Protein AF-A0A0F7NCW1-F1 (afdb_monomer)

Radius of gyration: 21.99 Å; Cα contacts (8 Å, |Δi|>4): 37; chains: 1; bounding box: 71×32×27 Å

Foldseek 3Di:
DDDPVNVVVVVVVCPDPPRDQDEAEDDDPVRVVVCVVVVRPYYDHDPPPPDDDPDPPPPDPDPPPDD

pLDDT: mean 84.82, std 15.14, range [53.94, 97.31]

Structure (mmCIF, N/CA/C/O backbone):
data_AF-A0A0F7NCW1-F1
#
_entry.id   AF-A0A0F7NCW1-F1
#
loop_
_atom_site.group_PDB
_atom_site.id
_atom_site.type_symbol
_atom_site.label_atom_id
_atom_site.label_alt_id
_atom_site.label_comp_id
_atom_site.label_asym_id
_atom_site.label_entity_id
_atom_site.label_seq_id
_atom_site.pdbx_PDB_ins_code
_atom_site.Cartn_x
_atom_site.Cartn_y
_atom_site.Cartn_z
_atom_site.occupancy
_atom_site.B_iso_or_equiv
_atom_site.auth_seq_id
_atom_site.auth_comp_id
_atom_site.auth_asym_id
_atom_site.auth_atom_id
_atom_site.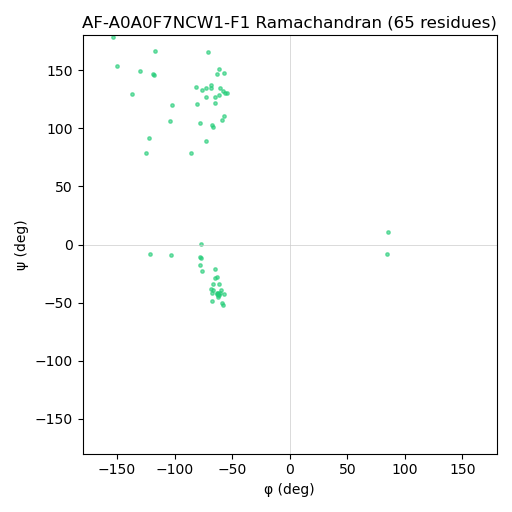pdbx_PDB_model_num
ATOM 1 N N . MET A 1 1 ? -12.677 11.684 -10.696 1.00 55.06 1 MET A N 1
ATOM 2 C CA . MET A 1 1 ? -11.321 11.711 -10.112 1.00 55.06 1 MET A CA 1
ATOM 3 C C . MET A 1 1 ? -11.539 11.675 -8.610 1.00 55.06 1 MET A C 1
ATOM 5 O O . MET A 1 1 ? -12.202 12.577 -8.127 1.00 55.06 1 MET A O 1
ATOM 9 N N . THR A 1 2 ? -11.160 10.598 -7.922 1.00 77.69 2 THR A N 1
ATOM 10 C CA . THR A 1 2 ? -11.369 10.461 -6.468 1.00 77.69 2 THR A CA 1
ATOM 11 C C . THR A 1 2 ? -10.477 11.456 -5.734 1.00 77.69 2 THR A C 1
ATOM 13 O O . THR A 1 2 ? -9.296 11.588 -6.094 1.00 77.69 2 THR A O 1
AT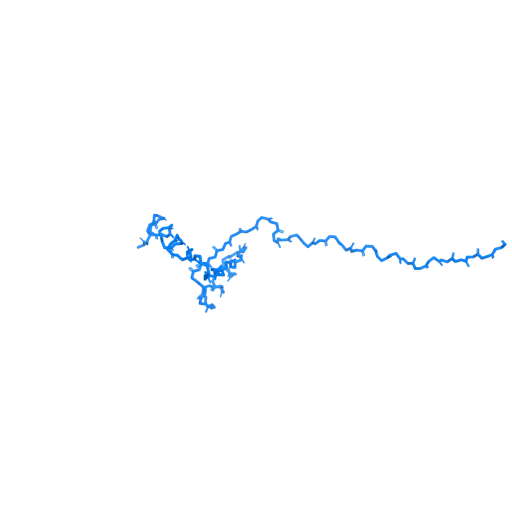OM 16 N N . ASP A 1 3 ? -11.035 12.149 -4.746 1.00 94.94 3 ASP A N 1
ATOM 17 C CA . ASP A 1 3 ? -10.300 13.127 -3.951 1.00 94.94 3 ASP A CA 1
ATOM 18 C C . ASP A 1 3 ? -9.295 12.419 -3.018 1.00 94.94 3 ASP A C 1
ATOM 20 O O . ASP A 1 3 ? -9.306 11.196 -2.838 1.00 94.94 3 ASP A O 1
ATOM 24 N N . GLN A 1 4 ? -8.360 13.175 -2.450 1.00 96.25 4 GLN A N 1
ATOM 25 C CA . GLN A 1 4 ? -7.405 12.671 -1.474 1.00 96.25 4 GLN A CA 1
ATOM 26 C C . GLN A 1 4 ? -8.109 12.149 -0.213 1.00 96.25 4 GLN A C 1
ATOM 28 O O . GLN A 1 4 ? -7.655 11.138 0.328 1.00 96.25 4 GLN A O 1
ATOM 33 N N . ALA A 1 5 ? -9.231 12.760 0.190 1.00 96.38 5 ALA A N 1
ATOM 34 C CA . ALA A 1 5 ? -10.068 12.281 1.289 1.00 96.38 5 ALA A CA 1
ATOM 35 C C . ALA A 1 5 ? -10.586 10.856 1.031 1.00 96.38 5 ALA A C 1
ATOM 37 O O . ALA A 1 5 ? -10.337 9.960 1.836 1.00 96.38 5 ALA A O 1
ATOM 38 N N . ASP A 1 6 ? -11.164 10.608 -0.146 1.00 96.56 6 ASP A N 1
ATOM 39 C CA . ASP A 1 6 ? -11.679 9.286 -0.526 1.00 96.56 6 ASP A CA 1
ATOM 40 C C . ASP A 1 6 ? -10.576 8.210 -0.509 1.00 96.56 6 ASP A C 1
ATOM 42 O O . ASP A 1 6 ? -10.779 7.072 -0.080 1.00 96.56 6 ASP A O 1
ATOM 46 N N . LYS A 1 7 ? -9.363 8.565 -0.957 1.00 95.12 7 LYS A N 1
ATOM 47 C CA . LYS A 1 7 ? -8.201 7.657 -0.930 1.00 95.12 7 LYS A CA 1
ATOM 48 C C . LYS A 1 7 ? -7.733 7.366 0.494 1.00 95.12 7 LYS A C 1
ATOM 50 O O . LYS A 1 7 ? -7.323 6.240 0.778 1.00 95.12 7 LYS A O 1
ATOM 55 N N . ALA A 1 8 ? -7.765 8.366 1.373 1.00 96.38 8 ALA A N 1
ATOM 56 C CA . ALA A 1 8 ? -7.399 8.205 2.774 1.00 96.38 8 ALA A CA 1
ATOM 57 C C . ALA A 1 8 ? -8.409 7.315 3.515 1.00 96.38 8 ALA A C 1
ATOM 59 O O . ALA A 1 8 ? -8.001 6.426 4.264 1.00 96.38 8 ALA A O 1
ATOM 60 N N . GLU A 1 9 ? -9.706 7.498 3.258 1.00 97.00 9 GLU A N 1
ATOM 61 C CA . GLU A 1 9 ? -10.771 6.650 3.800 1.00 97.00 9 GLU A CA 1
ATOM 62 C C . GLU A 1 9 ? -10.644 5.203 3.319 1.00 97.00 9 GLU A C 1
ATOM 64 O O . GLU A 1 9 ? -10.676 4.278 4.135 1.00 97.00 9 GLU A O 1
ATOM 69 N N . LEU A 1 10 ? -10.390 4.996 2.021 1.00 95.50 10 LEU A N 1
ATOM 70 C CA . LEU A 1 10 ? -10.121 3.668 1.474 1.00 95.50 10 LEU A CA 1
ATOM 71 C C . LEU A 1 10 ? -8.917 3.019 2.167 1.00 95.50 10 LEU A C 1
ATOM 73 O O . LEU A 1 10 ? -9.040 1.909 2.685 1.00 95.50 10 LEU A O 1
ATOM 77 N N . LEU A 1 11 ? -7.773 3.709 2.237 1.00 96.31 11 LEU A N 1
ATOM 78 C CA . LEU A 1 11 ? -6.579 3.186 2.902 1.00 96.31 11 LEU A CA 1
ATOM 79 C C . LEU A 1 11 ? -6.876 2.826 4.363 1.00 96.31 11 LEU A C 1
ATOM 81 O O . LEU A 1 11 ? -6.467 1.761 4.826 1.00 96.31 11 LEU A O 1
ATOM 85 N N . ARG A 1 12 ? -7.620 3.672 5.085 1.00 96.62 12 ARG A N 1
ATOM 86 C 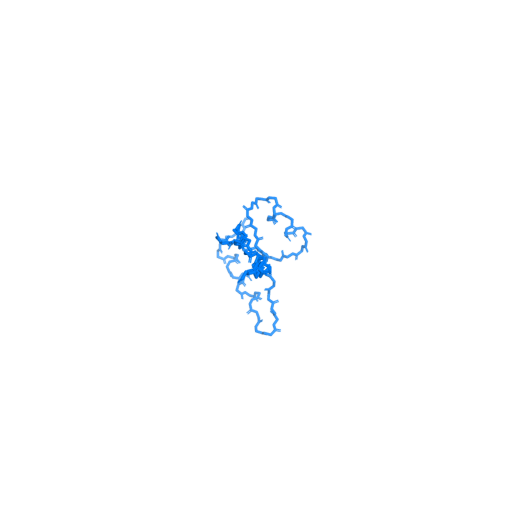CA . ARG A 1 12 ? -8.017 3.419 6.474 1.00 96.62 12 ARG A CA 1
ATOM 87 C C . ARG A 1 12 ? -8.900 2.179 6.601 1.00 96.62 12 ARG A C 1
ATOM 89 O O . ARG A 1 12 ? -8.669 1.392 7.514 1.00 96.62 12 ARG A O 1
ATOM 96 N N . SER A 1 13 ? -9.853 1.984 5.691 1.00 97.06 13 SER A N 1
ATOM 97 C CA . SER A 1 13 ? -10.751 0.820 5.696 1.00 97.06 13 SER A CA 1
ATOM 98 C C . SER A 1 13 ? -10.016 -0.514 5.505 1.00 97.06 13 SER A C 1
ATOM 100 O O . SER A 1 13 ? -10.447 -1.535 6.033 1.00 97.06 13 SER A O 1
ATOM 102 N N . LEU A 1 14 ? -8.868 -0.499 4.817 1.00 96.50 14 LEU A N 1
ATOM 103 C CA . LEU A 1 14 ? -8.031 -1.681 4.596 1.00 96.50 14 LEU A CA 1
ATOM 104 C C . LEU A 1 14 ? -7.180 -2.072 5.823 1.00 96.50 14 LEU A C 1
ATOM 106 O O . LEU A 1 14 ? -6.597 -3.154 5.838 1.00 96.50 14 LEU A O 1
ATOM 110 N N . HIS A 1 15 ? -7.090 -1.227 6.858 1.00 96.06 15 HIS A N 1
ATOM 111 C CA . HIS A 1 15 ? -6.327 -1.514 8.080 1.00 96.06 15 HIS A CA 1
ATOM 112 C C . HIS A 1 15 ? -7.166 -2.309 9.090 1.00 96.06 15 HIS A C 1
ATOM 114 O O . HIS A 1 15 ? -7.678 -1.758 10.068 1.00 96.06 15 HIS A O 1
ATOM 120 N N . ILE A 1 16 ? -7.285 -3.618 8.861 1.00 96.94 16 ILE A N 1
ATOM 121 C CA . ILE A 1 16 ? -8.080 -4.526 9.695 1.00 96.94 16 ILE A CA 1
ATOM 122 C C . ILE A 1 16 ? -7.149 -5.326 10.623 1.00 96.94 16 ILE A C 1
ATOM 124 O O . ILE A 1 16 ? -6.289 -6.069 10.142 1.00 96.94 16 ILE A O 1
ATOM 128 N N . PRO A 1 17 ? -7.297 -5.229 11.958 1.00 95.81 17 P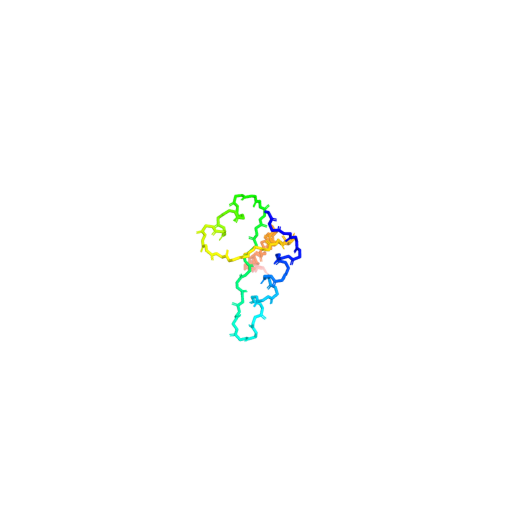RO A N 1
ATOM 129 C CA . PRO A 1 17 ? -6.546 -6.069 12.887 1.00 95.81 17 PRO A CA 1
ATOM 130 C C . PRO A 1 17 ? -6.719 -7.560 12.570 1.00 95.81 17 PRO A C 1
ATOM 132 O O . PRO A 1 17 ? -7.834 -8.041 12.394 1.00 95.81 17 PRO A O 1
ATOM 135 N N . GLY A 1 18 ? -5.608 -8.295 12.493 1.00 96.38 18 GLY A N 1
ATOM 136 C CA . GLY A 1 18 ? -5.611 -9.723 12.156 1.00 96.38 18 GLY A CA 1
ATOM 137 C C . GLY A 1 18 ? -5.633 -10.041 10.655 1.00 96.38 18 GLY A C 1
ATOM 138 O O . GLY A 1 18 ? -5.406 -11.193 10.297 1.00 96.38 18 GLY A O 1
ATOM 139 N N . VAL A 1 19 ? -5.818 -9.046 9.778 1.00 95.44 19 VAL A N 1
ATOM 140 C CA . VAL A 1 19 ? -5.696 -9.201 8.319 1.00 95.44 19 VAL A CA 1
ATOM 141 C C . VAL A 1 19 ? -4.631 -8.222 7.815 1.00 95.44 19 VAL A C 1
ATOM 143 O O . VAL A 1 19 ? -4.935 -7.059 7.551 1.00 95.44 19 VAL A O 1
ATOM 146 N N . PRO A 1 20 ? -3.356 -8.643 7.732 1.00 93.50 20 PRO A N 1
ATOM 147 C CA . PRO A 1 20 ? -2.277 -7.738 7.364 1.00 93.50 20 PRO A CA 1
ATOM 148 C C . PRO A 1 20 ? -2.440 -7.236 5.925 1.00 93.50 20 PRO A C 1
ATOM 150 O O . PRO A 1 20 ? -2.554 -8.018 4.981 1.00 93.50 20 PRO A O 1
ATOM 153 N N . LEU A 1 21 ? -2.406 -5.913 5.765 1.00 94.81 21 LEU A N 1
ATOM 154 C CA . LEU A 1 21 ? -2.390 -5.249 4.467 1.00 94.81 21 LEU A CA 1
ATOM 155 C C . LEU A 1 21 ? -0.967 -5.254 3.898 1.00 94.81 21 LEU A C 1
ATOM 157 O O . LEU A 1 21 ? -0.047 -4.700 4.500 1.00 94.81 21 LEU A O 1
ATOM 161 N N . MET A 1 22 ? -0.790 -5.844 2.717 1.00 94.44 22 MET A N 1
ATOM 162 C CA . MET A 1 22 ? 0.475 -5.764 1.987 1.00 94.44 22 MET A CA 1
ATOM 163 C C . MET A 1 22 ? 0.663 -4.364 1.398 1.00 94.44 22 MET A C 1
ATOM 165 O O . MET A 1 22 ? -0.205 -3.878 0.672 1.00 94.44 22 MET A O 1
ATOM 169 N N . LEU A 1 23 ? 1.815 -3.746 1.682 1.00 93.94 23 LEU A N 1
ATOM 170 C CA . LEU A 1 23 ? 2.136 -2.367 1.300 1.00 93.94 23 LEU A CA 1
ATOM 171 C C . LEU A 1 23 ? 3.451 -2.299 0.492 1.00 93.94 23 LEU A C 1
ATOM 173 O O . LEU A 1 23 ? 4.506 -1.987 1.049 1.00 93.94 23 LEU A O 1
ATOM 177 N N . PRO A 1 24 ? 3.442 -2.634 -0.812 1.00 94.81 24 PRO A N 1
ATOM 178 C CA . PRO A 1 24 ? 4.656 -2.610 -1.621 1.00 94.81 24 PRO A CA 1
ATOM 179 C C . PRO A 1 24 ? 5.170 -1.184 -1.836 1.00 94.81 24 PRO A C 1
ATOM 181 O O . PRO A 1 24 ? 4.399 -0.273 -2.145 1.00 94.81 24 PRO A O 1
ATOM 184 N N . ASN A 1 25 ? 6.485 -1.003 -1.726 1.00 94.38 25 ASN A N 1
ATOM 185 C CA . ASN A 1 25 ? 7.131 0.272 -2.020 1.00 94.38 25 ASN A CA 1
ATOM 186 C C . ASN A 1 25 ? 7.352 0.445 -3.532 1.00 94.38 25 ASN A C 1
ATOM 188 O O . ASN A 1 25 ? 7.841 -0.471 -4.192 1.00 94.38 25 ASN A O 1
ATOM 192 N N . ALA A 1 26 ? 7.057 1.633 -4.057 1.00 93.62 26 ALA A N 1
ATOM 193 C CA . ALA A 1 26 ? 7.373 2.063 -5.417 1.00 93.62 26 ALA A CA 1
ATOM 194 C C . ALA A 1 26 ? 8.326 3.271 -5.390 1.00 93.62 26 ALA A C 1
ATOM 196 O O . ALA A 1 26 ? 8.248 4.118 -4.497 1.00 93.62 26 ALA A O 1
ATOM 197 N N . TRP A 1 27 ? 9.222 3.353 -6.375 1.00 89.12 27 TRP A N 1
ATOM 198 C CA . TRP A 1 27 ? 10.251 4.402 -6.483 1.00 89.12 27 TRP A CA 1
ATOM 199 C C . TRP A 1 27 ? 10.161 5.206 -7.788 1.00 89.12 27 TRP A C 1
ATOM 201 O O . TRP A 1 27 ? 10.834 6.222 -7.941 1.00 89.12 27 TRP A O 1
ATOM 211 N N . ASP A 1 28 ? 9.317 4.774 -8.723 1.00 91.19 28 ASP A N 1
ATOM 212 C CA . ASP A 1 28 ? 9.034 5.457 -9.980 1.00 91.19 28 ASP A CA 1
ATOM 213 C C . ASP A 1 28 ? 7.628 5.092 -10.499 1.00 91.19 28 ASP A C 1
ATOM 215 O O . ASP A 1 28 ? 6.892 4.297 -9.907 1.00 91.19 28 ASP A O 1
ATOM 219 N N . VAL A 1 29 ? 7.234 5.681 -11.629 1.00 95.06 29 VAL A N 1
ATOM 220 C CA . VAL A 1 29 ? 5.920 5.432 -12.245 1.00 95.06 29 VAL A CA 1
ATOM 221 C C . VAL A 1 29 ? 5.781 3.992 -12.757 1.00 95.06 29 VAL A C 1
ATOM 223 O O . VAL A 1 29 ? 4.681 3.438 -12.724 1.00 95.06 29 VAL A O 1
ATOM 226 N N . GLY A 1 30 ? 6.865 3.379 -13.240 1.00 95.75 30 GLY A N 1
ATOM 227 C CA . GLY A 1 30 ? 6.852 2.018 -13.778 1.00 95.75 30 GLY A CA 1
ATOM 228 C C . GLY A 1 30 ? 6.582 0.981 -12.689 1.00 95.75 30 GLY A C 1
ATOM 229 O O . GLY A 1 30 ? 5.674 0.162 -12.825 1.00 95.75 30 GLY A O 1
ATOM 230 N N . SER A 1 31 ? 7.303 1.079 -11.574 1.00 94.12 31 SER A N 1
ATOM 231 C CA . SER A 1 31 ? 7.112 0.249 -10.381 1.00 94.12 31 SER A CA 1
ATOM 232 C C . SER A 1 31 ? 5.717 0.428 -9.775 1.00 94.12 31 SER A C 1
ATOM 234 O O . SER A 1 31 ? 5.048 -0.567 -9.503 1.00 94.12 31 SER A O 1
ATOM 236 N N . ALA A 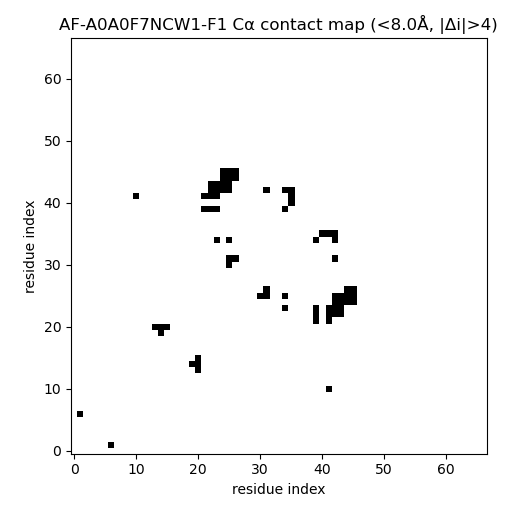1 32 ? 5.207 1.661 -9.667 1.00 95.19 32 ALA A N 1
ATOM 237 C CA . ALA A 1 32 ? 3.845 1.905 -9.182 1.00 95.19 32 ALA A CA 1
ATOM 238 C C . ALA A 1 32 ? 2.775 1.232 -10.065 1.00 95.19 32 ALA A C 1
ATOM 240 O O . ALA A 1 32 ? 1.830 0.624 -9.557 1.00 95.19 32 ALA A O 1
ATOM 241 N N . ARG A 1 33 ? 2.938 1.289 -11.395 1.00 96.44 33 ARG A N 1
ATOM 242 C CA . ARG A 1 33 ? 2.038 0.612 -12.343 1.00 96.44 33 ARG A CA 1
ATOM 243 C C . ARG A 1 33 ? 2.134 -0.908 -12.252 1.00 96.44 33 ARG A C 1
ATOM 245 O O . ARG A 1 33 ? 1.104 -1.570 -12.335 1.00 96.44 33 ARG A O 1
ATOM 252 N N . ALA A 1 34 ? 3.333 -1.455 -12.066 1.00 96.56 34 ALA A N 1
ATOM 253 C CA . ALA A 1 34 ? 3.528 -2.892 -11.896 1.00 96.56 34 ALA A CA 1
ATOM 254 C C . ALA A 1 34 ? 2.825 -3.416 -10.633 1.00 96.56 34 ALA A C 1
ATOM 256 O O . ALA A 1 34 ? 2.156 -4.445 -10.693 1.00 96.56 34 ALA A O 1
ATOM 257 N N . VAL A 1 35 ? 2.902 -2.681 -9.518 1.00 96.19 35 VAL A N 1
ATOM 258 C CA . VAL A 1 35 ? 2.198 -3.042 -8.276 1.00 96.19 35 VAL A CA 1
ATOM 259 C C . VAL A 1 35 ? 0.678 -3.041 -8.475 1.00 96.19 35 VAL A C 1
ATOM 261 O O . VAL A 1 35 ? 0.012 -3.997 -8.079 1.00 96.19 35 VAL A O 1
ATOM 264 N N . ALA A 1 36 ? 0.130 -2.030 -9.157 1.00 95.31 36 ALA A N 1
ATOM 265 C CA . ALA A 1 36 ? -1.297 -1.994 -9.484 1.00 95.31 36 ALA A CA 1
ATOM 266 C C . ALA A 1 36 ? -1.715 -3.156 -10.408 1.00 95.31 36 ALA A C 1
ATOM 268 O O . ALA A 1 36 ? -2.742 -3.792 -10.178 1.00 95.31 36 ALA A O 1
ATOM 269 N N . ALA A 1 37 ? -0.905 -3.475 -11.425 1.00 97.31 37 ALA A N 1
ATOM 270 C CA . ALA A 1 37 ? -1.157 -4.593 -12.338 1.00 97.31 37 ALA A 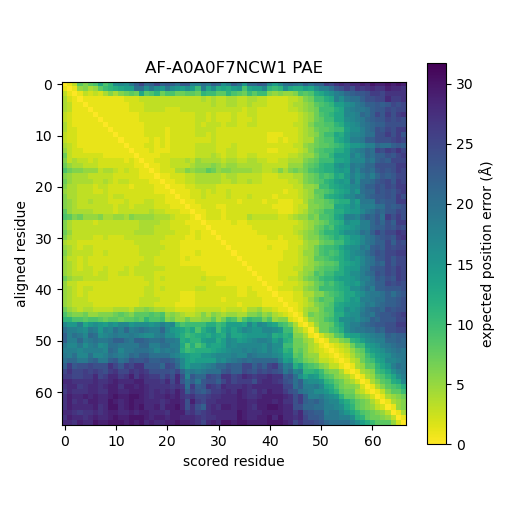CA 1
ATOM 271 C C . ALA A 1 37 ? -1.100 -5.963 -11.640 1.00 97.31 37 ALA A C 1
ATOM 273 O O . ALA A 1 37 ? -1.797 -6.888 -12.049 1.00 97.31 37 ALA A O 1
ATOM 274 N N . ALA A 1 38 ? -0.316 -6.085 -10.567 1.00 96.50 38 ALA A N 1
ATOM 275 C CA . ALA A 1 38 ? -0.262 -7.275 -9.722 1.00 96.50 38 ALA A CA 1
ATOM 276 C C . ALA A 1 38 ? -1.459 -7.400 -8.752 1.00 96.50 38 ALA A C 1
ATOM 278 O O . ALA A 1 38 ? -1.531 -8.367 -7.997 1.00 96.50 38 ALA A O 1
ATOM 279 N N . GLY A 1 39 ? -2.403 -6.452 -8.772 1.00 95.88 39 GLY A N 1
ATOM 280 C CA . GLY A 1 39 ? -3.642 -6.512 -7.994 1.00 95.88 39 GLY A CA 1
ATOM 281 C C . GLY A 1 39 ? -3.526 -5.993 -6.561 1.00 95.88 39 GLY A C 1
ATOM 282 O O . GLY A 1 39 ? -4.458 -6.168 -5.777 1.00 95.88 39 GLY A O 1
ATOM 283 N N . PHE A 1 40 ? -2.418 -5.342 -6.198 1.00 96.06 40 PHE A N 1
ATOM 284 C CA . PHE A 1 40 ? -2.320 -4.694 -4.893 1.00 96.06 40 PHE A CA 1
ATOM 285 C C . PHE A 1 40 ? -3.188 -3.428 -4.864 1.00 96.06 40 PHE A C 1
ATOM 287 O O . PHE A 1 40 ? -3.119 -2.612 -5.787 1.00 96.06 40 PHE A O 1
ATOM 294 N N . PRO A 1 41 ? -3.972 -3.211 -3.795 1.00 93.62 41 PRO A N 1
ATOM 295 C CA . PRO A 1 41 ? -4.879 -2.068 -3.718 1.00 93.62 41 PRO A CA 1
ATOM 296 C C . PRO A 1 41 ? -4.161 -0.746 -3.400 1.00 93.62 41 PRO A C 1
ATOM 298 O O . PRO A 1 41 ? -4.773 0.317 -3.476 1.00 93.62 41 PRO A O 1
ATOM 301 N N . VAL A 1 42 ? -2.886 -0.800 -2.998 1.00 95.31 42 VAL A N 1
ATOM 302 C CA . VAL A 1 42 ? -2.139 0.324 -2.420 1.00 95.31 42 VAL A CA 1
ATOM 303 C C . VAL A 1 42 ? -0.645 0.229 -2.740 1.00 95.31 42 VAL A C 1
ATOM 305 O O . VAL A 1 42 ? -0.106 -0.861 -2.931 1.00 95.31 42 VAL A O 1
ATOM 308 N N . VAL A 1 43 ? 0.024 1.384 -2.761 1.00 95.12 43 VAL A N 1
ATOM 309 C CA . VAL A 1 43 ? 1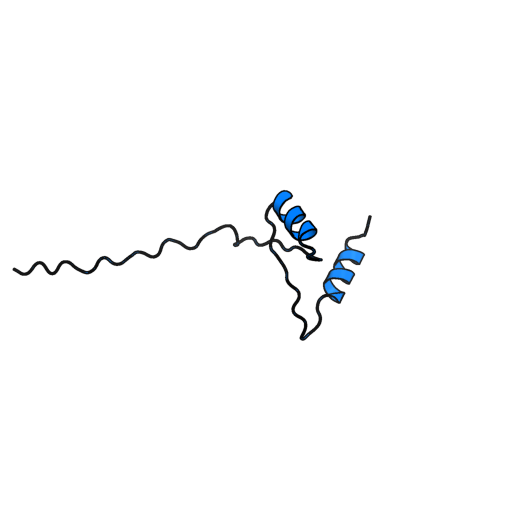.483 1.522 -2.886 1.00 95.12 43 VAL A CA 1
ATOM 310 C C . VAL A 1 43 ? 2.001 2.453 -1.796 1.00 95.12 43 VAL A C 1
ATOM 312 O O . VAL A 1 43 ? 1.306 3.386 -1.391 1.00 95.12 43 VAL A O 1
ATOM 315 N N . ALA A 1 44 ? 3.228 2.220 -1.352 1.00 93.81 44 ALA A N 1
ATOM 316 C CA . ALA A 1 44 ? 3.954 3.092 -0.441 1.00 93.81 44 ALA A CA 1
ATOM 317 C C . ALA A 1 44 ? 5.214 3.652 -1.113 1.00 93.81 44 ALA A C 1
ATOM 319 O O . ALA A 1 44 ? 5.647 3.185 -2.166 1.00 93.81 44 ALA A O 1
ATOM 320 N N . THR A 1 45 ? 5.809 4.667 -0.500 1.00 90.75 45 THR A N 1
ATOM 321 C CA . THR A 1 45 ? 7.143 5.157 -0.848 1.00 90.75 45 THR A CA 1
ATOM 322 C C . THR A 1 45 ? 8.048 4.994 0.369 1.00 90.75 45 THR A C 1
ATOM 324 O O . THR A 1 45 ? 7.596 5.101 1.510 1.00 90.75 45 THR A O 1
ATOM 327 N N . ALA A 1 46 ? 9.331 4.718 0.143 1.00 83.31 46 ALA A N 1
ATOM 328 C CA . ALA A 1 46 ? 10.312 4.563 1.213 1.00 83.31 46 ALA A CA 1
ATOM 329 C C . ALA A 1 46 ? 11.619 5.267 0.843 1.00 83.31 46 ALA A C 1
ATOM 331 O O . ALA A 1 46 ? 12.167 5.045 -0.233 1.00 83.31 46 ALA A O 1
ATOM 332 N N . SER A 1 47 ? 12.132 6.101 1.749 1.00 76.25 47 SER A N 1
ATOM 333 C CA . SER A 1 47 ? 13.344 6.907 1.538 1.00 76.25 47 SER A CA 1
ATOM 334 C C . SER A 1 47 ? 14.649 6.110 1.638 1.00 76.25 47 SER A C 1
ATOM 336 O O . SER A 1 47 ? 15.664 6.536 1.099 1.00 76.25 47 SER A O 1
ATOM 338 N N . ASN A 1 48 ? 14.640 4.964 2.324 1.00 65.94 48 ASN A N 1
ATOM 339 C CA . ASN A 1 48 ? 15.819 4.127 2.572 1.00 65.94 48 ASN A CA 1
ATOM 340 C C . ASN A 1 48 ? 15.894 2.873 1.687 1.00 65.94 48 ASN A C 1
ATOM 342 O O . ASN A 1 48 ? 16.915 2.190 1.696 1.00 65.94 48 ASN A O 1
ATOM 346 N N . ALA A 1 49 ? 14.841 2.561 0.926 1.00 58.56 49 ALA A N 1
ATOM 347 C CA . ALA A 1 49 ? 14.776 1.338 0.127 1.00 58.56 49 ALA A CA 1
ATOM 348 C C . ALA A 1 49 ? 15.832 1.291 -0.994 1.00 58.56 49 ALA A C 1
ATOM 350 O O . ALA A 1 49 ? 16.172 0.212 -1.468 1.00 58.56 49 ALA A O 1
ATOM 351 N N . SER A 1 50 ? 16.374 2.442 -1.403 1.00 61.09 50 SER A N 1
ATOM 352 C CA . SER A 1 50 ? 17.371 2.538 -2.473 1.00 61.09 50 SER A CA 1
ATOM 353 C C . SER A 1 50 ? 18.788 2.139 -2.061 1.00 61.09 50 SER A C 1
ATOM 355 O O . SER A 1 50 ? 19.618 1.913 -2.938 1.00 61.09 50 SER A O 1
ATOM 357 N N . THR A 1 51 ? 19.107 2.094 -0.764 1.00 64.06 51 THR A N 1
ATOM 358 C CA . THR A 1 51 ? 20.501 1.964 -0.316 1.00 64.06 51 THR A CA 1
ATOM 359 C C . THR A 1 51 ? 20.782 0.537 0.153 1.00 64.06 51 THR A C 1
ATOM 361 O O . THR A 1 51 ? 20.338 0.163 1.242 1.00 64.06 51 THR A O 1
ATOM 364 N N . PRO A 1 52 ? 21.523 -0.281 -0.618 1.00 65.19 52 PRO A N 1
ATOM 365 C CA . PRO A 1 52 ? 21.966 -1.582 -0.133 1.00 65.19 52 PRO A CA 1
ATOM 366 C C . PRO A 1 52 ? 22.904 -1.406 1.075 1.00 65.19 52 PRO A C 1
ATOM 368 O O . PRO A 1 52 ? 23.654 -0.425 1.133 1.00 65.19 52 PRO A O 1
ATOM 371 N N . PRO A 1 53 ? 22.893 -2.335 2.051 1.00 73.88 53 PRO A N 1
ATOM 372 C CA . PRO A 1 53 ? 23.844 -2.288 3.153 1.00 73.88 53 PRO A CA 1
ATOM 373 C C . PRO A 1 53 ? 25.279 -2.416 2.614 1.00 73.88 53 PRO A C 1
ATOM 375 O O . PRO A 1 53 ? 25.487 -3.066 1.583 1.00 73.88 53 PRO A O 1
ATOM 378 N N . PRO A 1 54 ? 26.281 -1.829 3.293 1.00 79.75 54 PRO A N 1
ATOM 379 C CA . PRO A 1 54 ? 27.670 -1.959 2.871 1.00 79.75 54 PRO A CA 1
ATOM 380 C C . PRO A 1 54 ? 28.075 -3.442 2.796 1.00 79.75 54 PRO A C 1
ATOM 382 O O . PRO A 1 54 ? 27.583 -4.253 3.594 1.00 79.75 54 PRO A O 1
ATOM 385 N N . PRO A 1 55 ? 28.973 -3.821 1.865 1.00 82.38 55 PRO A N 1
ATOM 386 C CA . PRO A 1 55 ? 29.471 -5.187 1.797 1.00 82.38 55 PRO A CA 1
ATOM 387 C C . PRO A 1 55 ? 30.114 -5.549 3.137 1.00 82.38 55 PRO A C 1
ATOM 389 O O . PRO A 1 55 ? 30.903 -4.783 3.692 1.00 82.38 55 PRO A O 1
ATOM 392 N N . ARG A 1 56 ? 29.769 -6.719 3.681 1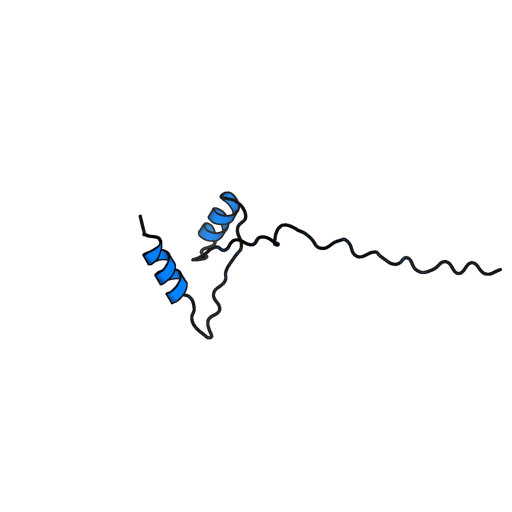.00 79.50 56 ARG A N 1
ATOM 393 C CA . ARG A 1 56 ? 30.429 -7.223 4.889 1.00 79.50 56 ARG A CA 1
ATOM 394 C C . ARG A 1 56 ? 31.887 -7.500 4.539 1.00 79.50 56 ARG A C 1
ATOM 396 O O . ARG A 1 56 ? 32.151 -8.299 3.644 1.00 79.50 56 ARG A O 1
ATOM 403 N N . SER A 1 57 ? 32.820 -6.862 5.244 1.00 78.25 57 SER A N 1
ATOM 404 C CA . SER A 1 57 ? 34.239 -7.197 5.146 1.00 78.25 57 SER A CA 1
ATOM 405 C C . SER A 1 57 ? 34.411 -8.675 5.487 1.00 78.25 57 SER A C 1
ATOM 407 O O . SER A 1 57 ? 34.205 -9.078 6.631 1.00 78.25 57 SER A O 1
ATOM 409 N N . ALA A 1 58 ? 34.757 -9.495 4.497 1.00 63.97 58 ALA A N 1
ATOM 410 C CA . ALA A 1 58 ? 35.206 -10.851 4.747 1.00 63.97 58 ALA A CA 1
ATOM 411 C C . ALA A 1 58 ? 36.561 -10.745 5.452 1.00 63.97 58 ALA A C 1
ATOM 413 O O . ALA A 1 58 ? 37.570 -10.415 4.829 1.00 63.97 58 ALA A O 1
ATOM 414 N N . THR A 1 59 ? 36.586 -10.952 6.767 1.00 65.75 59 THR A N 1
ATOM 415 C CA . THR A 1 59 ? 37.840 -11.140 7.494 1.00 65.75 59 THR A CA 1
ATOM 416 C C . THR A 1 59 ? 38.546 -12.345 6.876 1.00 65.75 59 THR A C 1
ATOM 418 O O . THR A 1 59 ? 38.094 -13.478 7.035 1.00 65.75 59 THR A O 1
ATOM 421 N N . ALA A 1 60 ? 39.622 -12.108 6.124 1.00 60.34 60 ALA A N 1
ATOM 422 C CA . ALA A 1 60 ? 40.471 -13.177 5.617 1.00 60.34 60 ALA A CA 1
ATOM 423 C C . ALA A 1 60 ? 41.062 -13.951 6.813 1.00 60.34 60 ALA A C 1
ATOM 425 O O . ALA A 1 60 ? 41.505 -13.314 7.776 1.00 60.34 60 ALA A O 1
ATOM 426 N N . PRO A 1 61 ? 41.064 -15.297 6.806 1.00 57.69 61 PRO A N 1
ATOM 427 C CA . PRO A 1 61 ? 41.666 -16.065 7.886 1.00 57.69 61 PRO A CA 1
ATOM 428 C C . PRO A 1 61 ? 43.164 -15.746 7.966 1.00 57.69 61 PRO A C 1
ATOM 430 O O . PRO A 1 61 ? 43.875 -15.759 6.962 1.00 57.69 61 PRO A O 1
ATOM 433 N N . GLY A 1 62 ? 43.608 -15.399 9.176 1.00 59.12 62 GLY A N 1
ATOM 434 C CA . GLY A 1 62 ? 44.937 -14.869 9.452 1.00 59.12 62 GLY A CA 1
ATOM 435 C C . GLY A 1 62 ? 46.068 -15.776 8.972 1.00 59.12 62 GLY A C 1
ATOM 436 O O . GLY A 1 62 ? 46.121 -16.962 9.294 1.00 59.12 62 GLY A O 1
ATOM 437 N N . SER A 1 63 ? 47.014 -15.178 8.251 1.00 59.81 63 SER A N 1
ATOM 438 C CA . SER A 1 63 ? 48.327 -15.766 8.005 1.00 59.81 63 SER A CA 1
ATOM 439 C C . SER A 1 63 ? 49.088 -15.838 9.332 1.00 59.81 63 SER A C 1
ATOM 441 O O . SER A 1 63 ? 49.607 -14.834 9.821 1.00 59.81 63 SER A O 1
ATOM 443 N N . ARG A 1 64 ? 49.140 -17.025 9.947 1.00 58.28 64 ARG A N 1
ATOM 444 C CA . ARG A 1 64 ? 50.190 -17.355 10.917 1.00 58.28 64 ARG A CA 1
ATOM 445 C C . ARG A 1 64 ? 51.484 -17.571 10.132 1.00 58.28 64 ARG A C 1
ATOM 447 O O . ARG A 1 64 ? 51.787 -18.692 9.736 1.00 58.28 64 ARG A O 1
ATOM 454 N N . ALA A 1 65 ? 52.240 -16.500 9.921 1.00 53.94 65 ALA A N 1
ATOM 455 C CA . ALA A 1 65 ? 53.667 -16.612 9.660 1.00 53.94 65 ALA A CA 1
ATOM 456 C C . ALA A 1 65 ? 54.352 -16.854 11.011 1.00 53.94 65 ALA A C 1
ATOM 458 O O . ALA A 1 65 ? 54.408 -15.960 11.854 1.00 53.94 65 ALA A O 1
ATOM 459 N N . GLY A 1 66 ? 54.765 -18.097 11.247 1.00 54.41 66 GLY A N 1
ATOM 460 C CA . GLY A 1 66 ? 55.695 -18.422 12.317 1.00 54.41 66 GLY A CA 1
ATOM 461 C C . GLY A 1 66 ? 57.108 -18.012 11.913 1.00 54.41 66 GLY A C 1
ATOM 462 O O . GLY A 1 66 ? 57.540 -18.343 10.809 1.00 54.41 66 GLY A O 1
ATOM 463 N N . THR A 1 67 ? 57.791 -17.335 12.830 1.00 54.44 67 THR A N 1
ATOM 464 C CA . THR A 1 67 ? 59.250 -17.282 12.951 1.00 54.44 67 THR A CA 1
ATOM 465 C C . THR A 1 67 ? 59.573 -17.441 14.428 1.00 54.44 67 THR A C 1
ATOM 467 O O . THR A 1 67 ? 58.821 -16.854 15.242 1.00 54.44 67 THR A O 1
#

Solvent-accessible surface area (backbone atoms only — not comparable to full-atom values): 4624 Å² total; per-residue (Å²): 132,84,52,71,66,59,52,50,53,51,57,56,71,54,68,42,91,95,48,86,68,78,69,52,70,32,90,49,74,67,50,45,50,50,46,48,74,72,68,44,96,52,73,38,74,64,93,63,78,83,63,78,77,78,81,78,80,76,78,71,83,77,83,81,78,84,12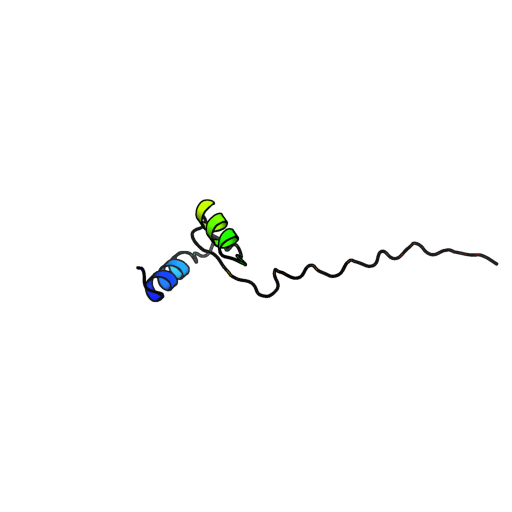8

Secondary structure (DSSP, 8-state):
---HHHHHHHHHHT-BTTBPPP--B-SSHHHHHHHHHTT-S--B--SSTT-PPPPP---PPP-----

Mean predicted aligned error: 10.6 Å

Sequence (67 aa):
MTDQADKAELLRSLHIPGVPLMLPNAWDVGSARAVAAAGFPVVATASNASTPPPPRSATAPGSRAGT